Protein AF-A0A8T8SCS8-F1 (afdb_monomer_lite)

Organism: NCBI:txid43049

pLDDT: mean 81.61, std 14.27, range [36.47, 95.25]

Structure (mmCIF, N/CA/C/O backbone):
data_AF-A0A8T8SCS8-F1
#
_entry.id   AF-A0A8T8SCS8-F1
#
loop_
_atom_site.group_PDB
_atom_site.id
_atom_site.type_symbol
_atom_site.label_atom_id
_atom_site.label_alt_id
_atom_site.label_comp_id
_atom_site.label_asym_id
_atom_site.label_entity_id
_atom_site.label_seq_id
_atom_site.pdbx_PDB_ins_code
_atom_site.Cartn_x
_atom_site.Cartn_y
_atom_site.Cartn_z
_atom_site.occupancy
_atom_site.B_iso_or_equiv
_atom_site.auth_seq_id
_atom_site.auth_comp_id
_atom_site.auth_asym_id
_atom_site.auth_atom_id
_atom_site.pdbx_PDB_model_num
ATOM 1 N N . MET A 1 1 ? 18.790 -19.497 1.492 1.00 46.88 1 MET A N 1
ATOM 2 C CA . MET A 1 1 ? 18.678 -18.032 1.333 1.00 46.88 1 MET A CA 1
ATOM 3 C C . MET A 1 1 ? 17.196 -17.710 1.439 1.00 46.88 1 MET A C 1
ATOM 5 O O . MET A 1 1 ? 16.429 -18.376 0.761 1.00 46.88 1 MET A O 1
ATOM 9 N N . ILE A 1 2 ? 16.768 -16.846 2.364 1.00 44.06 2 ILE A N 1
ATOM 10 C CA . ILE A 1 2 ? 15.341 -16.505 2.505 1.00 44.06 2 ILE A CA 1
ATOM 11 C C . ILE A 1 2 ? 14.979 -15.612 1.317 1.00 44.06 2 ILE A C 1
ATOM 13 O O . ILE A 1 2 ? 15.566 -14.541 1.174 1.00 44.06 2 ILE A O 1
ATOM 17 N N . ASP A 1 3 ? 14.058 -16.065 0.468 1.00 55.50 3 ASP A N 1
ATOM 18 C CA . ASP A 1 3 ? 13.498 -15.276 -0.631 1.00 55.50 3 ASP A CA 1
ATOM 19 C C . ASP A 1 3 ? 12.641 -14.139 -0.045 1.00 55.50 3 ASP A C 1
ATOM 21 O O . ASP A 1 3 ? 11.457 -14.289 0.249 1.00 55.50 3 ASP A O 1
ATOM 25 N N . ALA A 1 4 ? 13.294 -13.019 0.267 1.00 60.28 4 ALA A N 1
ATOM 26 C CA . ALA A 1 4 ? 12.695 -11.906 1.001 1.00 60.28 4 ALA A CA 1
ATOM 27 C C . ALA A 1 4 ? 11.857 -10.969 0.109 1.00 60.28 4 ALA A C 1
ATOM 29 O O . ALA A 1 4 ? 11.084 -10.148 0.620 1.00 60.28 4 ALA A O 1
ATOM 30 N N . VAL A 1 5 ? 12.016 -11.069 -1.214 1.00 65.56 5 VAL A N 1
ATOM 31 C CA . VAL A 1 5 ? 11.342 -10.199 -2.185 1.00 65.56 5 VAL A CA 1
ATOM 32 C C . VAL A 1 5 ? 9.994 -10.805 -2.579 1.00 65.56 5 VAL A C 1
ATOM 34 O O . VAL A 1 5 ? 8.985 -10.093 -2.525 1.00 65.56 5 VAL A O 1
ATOM 37 N N . GLY A 1 6 ? 9.959 -12.120 -2.844 1.00 75.19 6 GLY A N 1
ATOM 38 C CA . GLY A 1 6 ? 8.807 -12.818 -3.419 1.00 75.19 6 GLY A CA 1
ATOM 39 C C . GLY A 1 6 ? 8.582 -12.446 -4.891 1.00 75.19 6 GLY A C 1
ATOM 40 O O . GLY A 1 6 ? 9.024 -11.392 -5.344 1.00 75.19 6 GLY A O 1
ATOM 41 N N . LYS A 1 7 ? 7.879 -13.296 -5.654 1.00 87.25 7 LYS A N 1
ATOM 42 C CA . LYS A 1 7 ? 7.610 -13.028 -7.079 1.00 87.25 7 LYS A CA 1
ATOM 43 C C . LYS A 1 7 ? 6.633 -11.860 -7.280 1.00 87.25 7 LYS A C 1
ATOM 45 O O . LYS A 1 7 ? 5.525 -11.870 -6.735 1.00 87.25 7 LYS A O 1
ATOM 50 N N . PHE A 1 8 ? 7.012 -10.885 -8.104 1.00 88.94 8 PHE A N 1
ATOM 51 C CA . PHE A 1 8 ? 6.170 -9.778 -8.549 1.00 88.94 8 PHE A CA 1
ATOM 52 C C . PHE A 1 8 ? 5.126 -10.256 -9.554 1.00 88.94 8 PHE A C 1
ATOM 54 O O . PHE A 1 8 ? 5.457 -10.795 -10.603 1.00 88.94 8 PHE A O 1
ATOM 61 N N . ARG A 1 9 ? 3.851 -10.023 -9.232 1.00 87.88 9 ARG A N 1
ATOM 62 C CA . ARG A 1 9 ? 2.687 -10.463 -10.021 1.00 87.88 9 ARG A CA 1
ATOM 63 C C . ARG A 1 9 ? 1.929 -9.292 -10.657 1.00 87.88 9 ARG A C 1
ATOM 65 O O . ARG A 1 9 ? 0.708 -9.335 -10.760 1.00 87.88 9 ARG A O 1
ATOM 72 N N . GLY A 1 10 ? 2.621 -8.188 -10.946 1.00 84.06 10 GLY A N 1
ATOM 73 C CA . GLY A 1 10 ? 1.990 -6.986 -11.506 1.00 84.06 10 GLY A CA 1
ATOM 74 C C . GLY A 1 10 ? 1.149 -6.182 -10.503 1.00 84.06 10 GLY A C 1
ATOM 75 O O . GLY A 1 10 ? 0.276 -5.421 -10.904 1.00 84.06 10 GLY A O 1
ATOM 76 N N . ARG A 1 11 ? 1.365 -6.350 -9.189 1.00 81.94 11 ARG A N 1
ATOM 77 C CA . ARG A 1 11 ? 0.691 -5.586 -8.118 1.00 81.94 11 ARG A CA 1
ATOM 78 C C . ARG A 1 11 ? 1.691 -5.145 -7.055 1.00 81.94 11 ARG A C 1
ATOM 80 O O . ARG A 1 11 ? 2.658 -5.858 -6.796 1.00 81.94 11 ARG A O 1
ATOM 87 N N . ASN A 1 12 ? 1.416 -4.021 -6.389 1.00 82.88 12 ASN A N 1
ATOM 88 C CA . ASN A 1 12 ? 2.284 -3.424 -5.361 1.00 82.88 12 ASN A CA 1
ATOM 89 C C . ASN A 1 12 ? 3.707 -3.123 -5.881 1.00 82.88 12 ASN A C 1
ATOM 91 O O . ASN A 1 12 ? 4.696 -3.451 -5.217 1.00 82.88 12 ASN A O 1
ATOM 95 N N . ALA A 1 13 ? 3.814 -2.513 -7.067 1.00 88.12 13 ALA A N 1
ATOM 96 C CA . ALA A 1 13 ? 5.079 -2.259 -7.761 1.00 88.12 13 ALA A CA 1
ATOM 97 C C . ALA A 1 13 ? 6.085 -1.480 -6.896 1.00 88.12 13 ALA A C 1
ATOM 99 O O . ALA A 1 13 ? 7.256 -1.851 -6.829 1.00 88.12 13 ALA A O 1
ATOM 100 N N . LYS A 1 14 ? 5.629 -0.477 -6.136 1.00 87.12 14 LYS A N 1
ATOM 101 C CA . LYS A 1 14 ? 6.459 0.267 -5.170 1.00 87.12 14 LYS A CA 1
ATOM 102 C C . LYS A 1 14 ? 7.105 -0.635 -4.125 1.00 87.12 14 LYS A C 1
ATOM 104 O O . LYS A 1 14 ? 8.290 -0.498 -3.823 1.00 87.12 14 LYS A O 1
ATOM 109 N N . ALA A 1 15 ? 6.328 -1.552 -3.548 1.00 86.25 15 ALA A N 1
ATOM 110 C CA . ALA A 1 15 ? 6.825 -2.458 -2.519 1.00 86.25 15 ALA A CA 1
ATOM 111 C C . ALA A 1 15 ? 7.816 -3.472 -3.102 1.00 86.25 15 ALA A C 1
ATOM 113 O O . ALA A 1 15 ? 8.815 -3.775 -2.448 1.00 86.25 15 ALA A O 1
ATOM 114 N N . PHE A 1 16 ? 7.552 -3.958 -4.316 1.00 92.00 16 PHE A N 1
ATOM 115 C CA . PHE A 1 16 ? 8.456 -4.831 -5.055 1.00 92.00 16 PHE A CA 1
ATOM 116 C C . PHE A 1 16 ? 9.796 -4.144 -5.342 1.00 92.00 16 PHE A C 1
ATOM 118 O O . PHE A 1 16 ? 10.817 -4.610 -4.842 1.00 92.00 16 PHE A O 1
ATOM 125 N N . ILE A 1 17 ? 9.787 -2.998 -6.038 1.00 93.12 17 ILE A N 1
ATOM 126 C CA . ILE A 1 17 ? 11.001 -2.245 -6.393 1.00 93.12 17 ILE A CA 1
ATOM 127 C C . ILE A 1 17 ? 11.835 -1.938 -5.149 1.00 93.12 17 ILE A C 1
ATOM 129 O O . ILE A 1 17 ? 13.028 -2.218 -5.129 1.00 93.12 17 ILE A O 1
ATOM 133 N N . ARG A 1 18 ? 11.207 -1.469 -4.061 1.00 91.19 18 ARG A N 1
ATOM 134 C CA . ARG A 1 18 ? 11.920 -1.176 -2.808 1.00 91.19 18 ARG A CA 1
ATOM 135 C C . ARG A 1 18 ? 12.644 -2.399 -2.239 1.00 91.19 18 ARG A C 1
ATOM 137 O O . ARG A 1 18 ? 13.769 -2.274 -1.767 1.00 91.19 18 ARG A O 1
ATOM 144 N N . LYS A 1 19 ? 11.993 -3.567 -2.224 1.00 91.12 19 LYS A N 1
ATOM 145 C CA . LYS A 1 19 ? 12.602 -4.807 -1.712 1.00 91.12 19 LYS A CA 1
ATOM 146 C C . LYS A 1 19 ? 13.703 -5.312 -2.642 1.00 91.12 19 LYS A C 1
ATOM 148 O O . LYS A 1 19 ? 14.737 -5.758 -2.155 1.00 91.12 19 LYS A O 1
ATOM 153 N N . TYR A 1 20 ? 13.473 -5.228 -3.948 1.00 93.69 20 TYR A N 1
ATOM 154 C CA . TYR A 1 20 ? 14.396 -5.689 -4.973 1.00 93.69 20 TYR A CA 1
ATOM 155 C C . TYR A 1 20 ? 15.683 -4.852 -5.003 1.00 93.69 20 TYR A C 1
ATOM 157 O O . TYR A 1 20 ? 16.774 -5.403 -4.877 1.00 93.69 20 TYR A O 1
ATOM 165 N N . GLU A 1 21 ? 15.568 -3.520 -5.013 1.00 92.88 21 GLU A N 1
ATOM 166 C CA . GLU A 1 21 ? 16.720 -2.609 -4.938 1.00 92.88 21 GLU A CA 1
ATOM 167 C C . GLU A 1 21 ? 17.478 -2.753 -3.611 1.00 92.88 21 GLU A C 1
ATOM 169 O O . GLU A 1 21 ? 18.706 -2.724 -3.598 1.00 92.88 21 GLU A O 1
ATOM 174 N N . ALA A 1 22 ? 16.778 -2.964 -2.489 1.00 92.25 22 ALA A N 1
ATOM 175 C CA . ALA A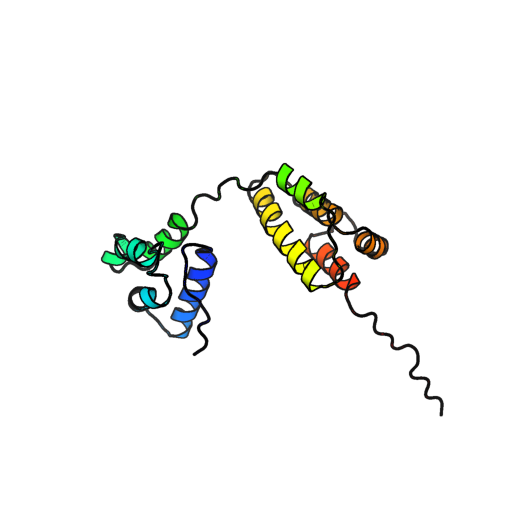 1 22 ? 17.425 -3.201 -1.198 1.00 92.25 22 ALA A CA 1
ATOM 176 C C . ALA A 1 22 ? 18.215 -4.521 -1.168 1.00 92.25 22 ALA A C 1
ATOM 178 O O . ALA A 1 22 ? 19.293 -4.583 -0.572 1.00 92.25 22 ALA A O 1
ATOM 179 N N . LEU A 1 23 ? 17.695 -5.573 -1.810 1.00 90.12 23 LEU A N 1
ATOM 180 C CA . LEU A 1 23 ? 18.411 -6.836 -1.966 1.00 90.12 23 LEU A CA 1
ATOM 181 C C . LEU A 1 23 ? 19.651 -6.650 -2.848 1.00 90.12 23 LEU A C 1
ATOM 183 O O . LEU A 1 23 ? 20.740 -7.048 -2.437 1.00 90.12 23 LEU A O 1
ATOM 187 N N . GLY A 1 24 ? 19.506 -5.989 -3.998 1.00 90.75 24 GLY A N 1
ATOM 188 C CA . GLY A 1 24 ? 20.626 -5.675 -4.883 1.00 90.75 24 GLY A CA 1
ATOM 189 C C . GLY A 1 24 ? 21.710 -4.858 -4.181 1.00 90.75 24 GLY A C 1
ATOM 190 O O . GLY A 1 24 ? 22.873 -5.251 -4.176 1.00 90.75 24 GLY A O 1
ATOM 191 N N . ALA A 1 25 ? 21.330 -3.790 -3.475 1.00 91.56 25 ALA A N 1
ATOM 192 C CA . ALA A 1 25 ? 22.257 -2.964 -2.703 1.00 91.56 25 ALA A CA 1
ATOM 193 C C . ALA A 1 25 ? 23.014 -3.774 -1.637 1.00 91.56 25 ALA A C 1
ATOM 195 O O . ALA A 1 25 ? 24.218 -3.596 -1.460 1.00 91.56 25 ALA A O 1
ATOM 196 N N . ARG A 1 26 ? 22.338 -4.708 -0.955 1.00 91.12 26 ARG A N 1
ATOM 197 C CA . ARG A 1 26 ? 22.972 -5.604 0.024 1.00 91.12 26 ARG A CA 1
ATOM 198 C C . ARG A 1 26 ? 23.989 -6.556 -0.617 1.00 91.12 26 ARG A C 1
ATOM 200 O O . ARG A 1 26 ? 24.942 -6.945 0.053 1.00 91.12 26 ARG A O 1
ATOM 207 N N . MET A 1 27 ? 23.779 -6.945 -1.871 1.00 89.31 27 MET A N 1
ATOM 208 C CA . MET A 1 27 ? 24.677 -7.829 -2.623 1.00 89.31 27 MET A CA 1
ATOM 209 C C . MET A 1 27 ? 25.747 -7.068 -3.419 1.00 89.31 27 MET A C 1
ATOM 211 O O . MET A 1 27 ? 26.603 -7.701 -4.027 1.00 89.31 27 MET A O 1
ATOM 215 N N . GLY A 1 28 ? 25.729 -5.730 -3.400 1.00 90.75 28 GLY A N 1
ATOM 216 C CA . GLY A 1 28 ? 26.620 -4.911 -4.224 1.00 90.75 28 GLY A CA 1
ATOM 217 C C . GLY A 1 28 ? 26.297 -4.978 -5.721 1.00 90.75 28 GLY A C 1
ATOM 218 O O . GLY A 1 28 ? 27.190 -4.775 -6.537 1.00 90.75 28 GLY A O 1
ATOM 219 N N . ALA A 1 29 ? 25.044 -5.281 -6.070 1.00 92.06 29 ALA A N 1
ATOM 220 C CA . ALA A 1 29 ? 24.582 -5.431 -7.443 1.00 92.06 29 ALA A CA 1
ATOM 221 C C . ALA A 1 29 ? 24.612 -4.097 -8.205 1.00 92.06 29 ALA A C 1
ATOM 223 O O . ALA A 1 29 ? 24.216 -3.046 -7.692 1.00 92.06 29 ALA A O 1
ATOM 224 N N . THR A 1 30 ? 25.052 -4.156 -9.456 1.00 93.38 30 THR A N 1
ATOM 225 C CA . THR A 1 30 ? 24.986 -3.057 -10.418 1.00 93.38 30 THR A CA 1
ATOM 226 C C . THR A 1 30 ? 23.614 -2.999 -11.093 1.00 93.38 30 THR A C 1
ATOM 228 O O . THR A 1 30 ? 22.804 -3.917 -10.992 1.00 93.38 30 THR A O 1
ATOM 231 N N . HIS A 1 31 ? 23.345 -1.932 -11.848 1.00 92.88 31 HIS A N 1
ATOM 232 C CA . HIS A 1 31 ? 22.135 -1.847 -12.674 1.00 92.88 31 HIS A CA 1
ATOM 233 C C . HIS A 1 31 ? 22.016 -2.985 -13.694 1.00 92.88 31 HIS A C 1
ATOM 235 O O . HIS A 1 31 ? 20.907 -3.396 -14.013 1.00 92.88 31 HIS A O 1
ATOM 241 N N . HIS A 1 32 ? 23.142 -3.488 -14.203 1.00 92.62 32 HIS A N 1
ATOM 242 C CA . HIS A 1 32 ? 23.135 -4.619 -15.123 1.00 92.62 32 HIS A CA 1
ATOM 243 C C . HIS A 1 32 ? 22.708 -5.908 -14.410 1.00 92.62 32 HIS A C 1
ATOM 245 O O . HIS A 1 32 ? 21.853 -6.632 -14.916 1.00 92.62 32 HIS A O 1
ATOM 251 N N . ASP A 1 33 ? 23.229 -6.139 -13.203 1.00 92.69 33 ASP A N 1
ATOM 252 C CA . ASP A 1 33 ? 22.863 -7.295 -12.377 1.00 92.69 33 ASP A CA 1
ATOM 253 C C . ASP A 1 33 ? 21.367 -7.255 -12.009 1.00 92.69 33 ASP A C 1
ATOM 255 O O . ASP A 1 33 ? 20.668 -8.255 -12.130 1.00 92.69 33 ASP A O 1
ATOM 259 N N . LEU A 1 34 ? 20.836 -6.068 -11.678 1.00 92.81 34 LEU A N 1
ATOM 260 C CA . LEU A 1 34 ? 19.401 -5.855 -11.423 1.00 92.81 34 LEU A CA 1
ATOM 261 C C . LEU A 1 34 ? 18.500 -6.126 -12.640 1.00 92.81 34 LEU A C 1
ATOM 263 O O . LEU A 1 34 ? 17.300 -6.328 -12.488 1.00 92.81 34 LEU A O 1
ATOM 267 N N . LEU A 1 35 ? 19.028 -6.076 -13.859 1.00 93.94 35 LEU A N 1
ATOM 268 C CA . LEU A 1 35 ? 18.250 -6.434 -15.043 1.00 93.94 35 LEU A CA 1
ATOM 269 C C . LEU A 1 35 ? 18.299 -7.939 -15.289 1.00 93.94 35 LEU A C 1
ATOM 271 O O . LEU A 1 35 ? 17.255 -8.541 -15.521 1.00 93.94 35 LEU A O 1
ATOM 275 N N . GLN A 1 36 ? 19.482 -8.552 -15.179 1.00 91.00 36 GLN A N 1
ATOM 276 C CA . GLN A 1 36 ? 19.642 -9.999 -15.350 1.00 91.00 36 GLN A CA 1
ATOM 277 C C . GLN A 1 36 ? 18.834 -10.792 -14.321 1.00 91.00 36 GLN A C 1
ATOM 279 O O . GLN A 1 36 ? 18.122 -11.740 -14.669 1.00 91.00 36 GLN A O 1
ATOM 284 N N . ASP A 1 37 ? 18.896 -10.369 -13.061 1.00 91.69 37 ASP A N 1
ATOM 285 C CA . ASP A 1 37 ? 18.248 -11.083 -11.970 1.00 91.69 37 ASP A CA 1
ATOM 286 C C . ASP A 1 37 ? 16.725 -10.900 -11.969 1.00 91.69 37 ASP A C 1
ATOM 288 O O . ASP A 1 37 ? 16.020 -11.624 -11.267 1.00 91.69 37 ASP A O 1
ATOM 292 N N . LEU A 1 38 ? 16.188 -9.954 -12.748 1.00 91.25 38 LEU A N 1
ATOM 293 C CA . LEU A 1 38 ? 14.771 -9.594 -12.725 1.00 91.25 38 LEU A CA 1
ATOM 294 C C . LEU A 1 38 ? 13.860 -10.790 -13.051 1.00 91.25 38 LEU A C 1
ATOM 296 O O . LEU A 1 38 ? 12.801 -10.937 -12.439 1.00 91.25 38 LEU A O 1
ATOM 300 N N . SER A 1 39 ? 14.314 -11.682 -13.936 1.00 89.81 39 SER A N 1
ATOM 301 C CA . SER A 1 39 ? 13.623 -12.924 -14.318 1.00 89.81 39 SER A CA 1
ATOM 302 C C . SER A 1 39 ? 13.333 -13.860 -13.135 1.00 89.81 39 SER A C 1
ATOM 304 O O . SER A 1 39 ? 12.318 -14.552 -13.119 1.00 89.81 39 SER A O 1
ATOM 306 N N . PHE A 1 40 ? 14.168 -13.850 -12.090 1.00 90.19 40 PHE A N 1
ATOM 307 C CA . PHE A 1 40 ? 13.949 -14.678 -10.900 1.00 90.19 40 PHE A CA 1
ATOM 308 C C . PHE A 1 40 ? 12.863 -14.118 -9.977 1.00 90.19 40 PHE A C 1
ATOM 310 O O . PHE A 1 40 ? 12.256 -14.862 -9.201 1.00 90.19 40 PHE A O 1
ATOM 317 N N . TYR A 1 41 ? 12.610 -12.811 -10.058 1.00 90.94 41 TYR A N 1
ATOM 318 C CA . TYR A 1 41 ? 11.754 -12.086 -9.123 1.00 90.94 41 TYR A CA 1
ATOM 319 C C . TYR A 1 41 ? 10.465 -11.562 -9.746 1.00 90.94 41 TYR A C 1
ATOM 321 O O . TYR A 1 41 ? 9.620 -11.037 -9.022 1.00 90.94 41 TYR A O 1
ATOM 329 N N . VAL A 1 42 ? 10.271 -11.725 -11.051 1.00 90.69 42 VAL A N 1
ATOM 330 C CA . VAL A 1 42 ? 9.031 -11.385 -11.751 1.00 90.69 42 VAL A CA 1
ATOM 331 C C . VAL A 1 42 ? 8.351 -12.662 -12.236 1.00 90.69 42 VAL A C 1
ATOM 333 O O . VAL A 1 42 ? 9.004 -13.647 -12.564 1.00 90.69 42 VAL A O 1
ATOM 336 N N . LEU A 1 43 ? 7.019 -12.681 -12.197 1.00 88.19 43 LEU A N 1
ATOM 337 C CA . LEU A 1 43 ? 6.234 -13.797 -12.707 1.00 88.19 43 LEU A CA 1
ATOM 338 C C . LEU A 1 43 ? 6.260 -13.809 -14.245 1.00 88.19 43 LEU A C 1
ATOM 340 O O . LEU A 1 43 ? 5.946 -12.807 -14.881 1.00 88.19 43 LEU A O 1
ATOM 344 N N . ASP A 1 44 ? 6.591 -14.961 -14.804 1.00 84.06 44 ASP A N 1
ATOM 345 C CA . ASP A 1 44 ? 6.605 -15.312 -16.227 1.00 84.06 44 ASP A CA 1
ATOM 346 C C . ASP A 1 44 ? 5.414 -16.220 -16.614 1.00 84.06 44 ASP A C 1
ATOM 348 O O . ASP A 1 44 ? 5.353 -16.793 -17.698 1.00 84.06 44 ASP A O 1
ATOM 352 N N . GLU A 1 45 ? 4.445 -16.360 -15.705 1.00 81.56 45 GLU A N 1
ATOM 353 C CA . GLU A 1 45 ? 3.204 -17.126 -15.872 1.00 81.56 45 GLU A CA 1
ATOM 354 C C . GLU A 1 45 ? 2.009 -16.176 -16.027 1.00 81.56 45 GLU A C 1
ATOM 356 O O . GLU A 1 45 ? 2.072 -15.049 -15.554 1.00 81.56 45 GLU A O 1
ATOM 361 N N . ASP A 1 46 ? 0.902 -16.626 -16.628 1.00 71.56 46 ASP A N 1
ATOM 362 C CA . ASP A 1 46 ? -0.257 -15.783 -16.976 1.00 71.56 46 ASP A CA 1
ATOM 363 C C . ASP A 1 46 ? -0.819 -14.952 -15.784 1.00 71.56 46 ASP A C 1
ATOM 365 O O . ASP A 1 46 ? -1.263 -15.533 -14.784 1.00 71.56 46 ASP A O 1
ATOM 369 N N . PRO A 1 47 ? -0.848 -13.600 -15.861 1.00 74.50 47 PRO A N 1
ATOM 370 C CA . PRO A 1 47 ? -0.337 -12.763 -16.952 1.00 74.50 47 PRO A CA 1
ATOM 371 C C . PRO A 1 47 ? 1.191 -12.679 -16.944 1.00 74.50 47 PRO A C 1
ATOM 373 O O . PRO A 1 47 ? 1.764 -12.334 -15.913 1.00 74.50 47 PRO A O 1
ATOM 376 N N . ASP A 1 48 ? 1.829 -12.916 -18.097 1.00 85.62 48 ASP A N 1
ATOM 377 C CA . ASP A 1 48 ? 3.291 -12.884 -18.261 1.00 85.62 48 ASP A CA 1
ATOM 378 C C . ASP A 1 48 ? 3.853 -11.465 -18.043 1.00 85.62 48 ASP A C 1
ATOM 380 O O . ASP A 1 48 ? 4.017 -10.658 -18.962 1.00 85.62 48 ASP A O 1
ATOM 384 N N . VAL A 1 49 ? 4.092 -11.133 -16.773 1.00 88.88 49 VAL A N 1
ATOM 385 C CA . VAL A 1 49 ? 4.587 -9.827 -16.330 1.00 88.88 49 VAL A CA 1
ATOM 386 C C . VAL A 1 49 ? 6.021 -9.626 -16.797 1.00 88.88 49 VAL A C 1
ATOM 388 O O . VAL A 1 49 ? 6.391 -8.513 -17.173 1.00 88.88 49 VAL A O 1
ATOM 391 N N . PHE A 1 50 ? 6.830 -10.686 -16.767 1.00 91.75 50 PHE A N 1
ATOM 392 C CA . PHE A 1 50 ? 8.220 -10.607 -17.180 1.00 91.75 50 PHE A CA 1
ATOM 393 C C . PHE A 1 50 ? 8.339 -10.354 -18.683 1.00 91.75 50 PHE A C 1
ATOM 395 O O . PHE A 1 5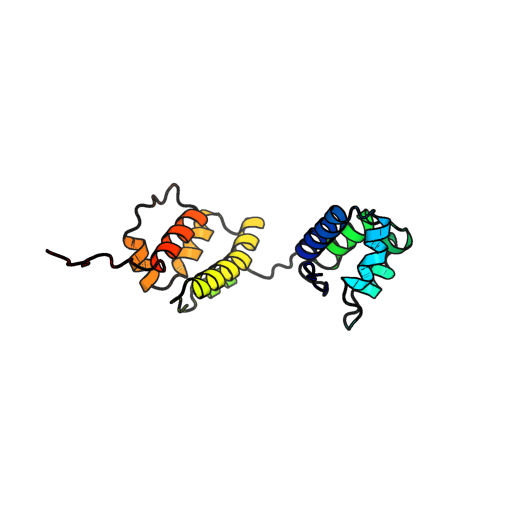0 ? 9.045 -9.424 -19.063 1.00 91.75 50 PHE A O 1
ATOM 402 N N . GLY A 1 51 ? 7.578 -11.060 -19.523 1.00 90.31 51 GLY A N 1
ATOM 403 C CA . GLY A 1 51 ? 7.550 -10.831 -20.969 1.00 90.31 51 GLY A CA 1
ATOM 404 C C . GLY A 1 51 ? 7.130 -9.404 -21.346 1.00 90.31 51 GLY A C 1
ATOM 405 O O . GLY A 1 51 ? 7.687 -8.802 -22.269 1.00 90.31 51 GLY A O 1
ATOM 406 N N . LEU A 1 52 ? 6.214 -8.791 -20.587 1.00 89.75 52 LEU A N 1
ATOM 407 C CA . LEU A 1 52 ? 5.863 -7.374 -20.767 1.00 89.75 52 LEU A CA 1
ATOM 408 C C . LEU A 1 52 ? 7.031 -6.426 -20.455 1.00 89.75 52 LEU A C 1
ATOM 410 O O . LEU A 1 52 ? 7.198 -5.409 -21.126 1.00 89.75 52 LEU A O 1
ATOM 414 N N . ILE A 1 53 ? 7.843 -6.741 -19.445 1.00 91.75 53 ILE A N 1
ATOM 415 C CA . ILE A 1 53 ? 9.012 -5.931 -19.082 1.00 91.75 53 ILE A CA 1
ATOM 416 C C . ILE A 1 53 ? 10.157 -6.154 -20.072 1.00 91.75 53 ILE A C 1
ATOM 418 O O . ILE A 1 53 ? 10.779 -5.185 -20.505 1.00 91.75 53 ILE A O 1
ATOM 422 N N . GLU A 1 54 ? 10.417 -7.402 -20.456 1.00 92.81 54 GLU A N 1
ATOM 423 C CA . GLU A 1 54 ? 11.505 -7.785 -21.360 1.00 92.81 54 GLU A CA 1
ATOM 424 C C . GLU A 1 54 ? 11.355 -7.141 -22.746 1.00 92.81 54 GLU A C 1
ATOM 426 O O . GLU A 1 54 ? 12.336 -6.725 -23.365 1.00 92.81 54 GLU A O 1
ATOM 431 N N . THR A 1 55 ? 10.115 -6.983 -23.210 1.00 91.62 55 THR A N 1
ATOM 432 C CA . THR A 1 55 ? 9.805 -6.336 -24.493 1.00 91.62 55 THR A CA 1
ATOM 433 C C . THR A 1 55 ? 9.850 -4.805 -24.444 1.00 91.62 55 THR A C 1
ATOM 435 O O . THR A 1 55 ? 9.778 -4.151 -25.488 1.00 91.62 55 THR A O 1
ATOM 438 N N . HIS A 1 56 ? 10.005 -4.200 -23.261 1.00 93.75 56 HIS A N 1
ATOM 439 C CA . HIS A 1 56 ? 10.080 -2.751 -23.111 1.00 93.75 56 HIS A CA 1
ATOM 440 C C . HIS A 1 56 ? 11.449 -2.205 -23.557 1.00 93.75 56 HIS A C 1
ATOM 442 O O . HIS A 1 56 ? 12.504 -2.755 -23.240 1.00 93.75 56 HIS A O 1
ATOM 448 N N . SER A 1 57 ? 11.457 -1.054 -24.239 1.00 94.06 57 SER A N 1
ATOM 449 C CA . SER A 1 57 ? 12.673 -0.452 -24.815 1.00 94.06 57 SER A CA 1
ATOM 450 C C . SER A 1 57 ? 13.781 -0.194 -23.790 1.00 94.06 57 SER A C 1
ATOM 452 O O . SER A 1 57 ? 14.955 -0.376 -24.100 1.00 94.06 57 SER A O 1
ATOM 454 N N . ALA A 1 58 ? 13.418 0.182 -22.561 1.00 93.69 58 ALA A N 1
ATOM 455 C CA . ALA A 1 58 ? 14.376 0.377 -21.471 1.00 93.69 58 ALA A CA 1
ATOM 456 C C . ALA A 1 58 ? 15.101 -0.920 -21.073 1.00 93.69 58 ALA A C 1
ATOM 458 O O . ALA A 1 58 ? 16.297 -0.887 -20.796 1.00 93.69 58 ALA A O 1
ATOM 459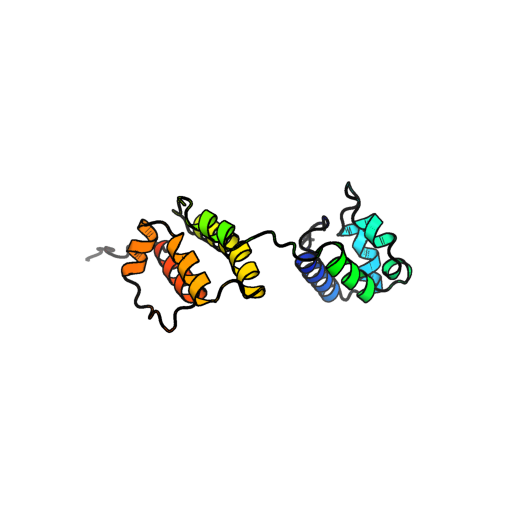 N N . TYR A 1 59 ? 14.411 -2.066 -21.088 1.00 93.19 59 TYR A N 1
ATOM 460 C CA . TYR A 1 59 ? 15.034 -3.353 -20.778 1.00 93.19 59 TYR A CA 1
ATOM 461 C C . TYR A 1 59 ? 16.027 -3.740 -21.879 1.00 93.19 59 TYR A C 1
ATOM 463 O O . TYR A 1 59 ? 17.190 -4.027 -21.600 1.00 93.19 59 TYR A O 1
ATOM 471 N N . ILE A 1 60 ? 15.609 -3.607 -23.142 1.00 93.19 60 ILE A N 1
ATOM 472 C CA . ILE A 1 60 ? 16.458 -3.833 -24.324 1.00 93.19 60 ILE A CA 1
ATOM 473 C C . ILE A 1 60 ? 17.707 -2.929 -24.296 1.00 93.19 60 ILE A C 1
ATOM 475 O O . ILE A 1 60 ? 18.804 -3.358 -24.658 1.00 93.19 60 ILE A O 1
ATOM 479 N N . ALA A 1 61 ? 17.565 -1.685 -23.831 1.00 94.06 61 ALA A N 1
ATOM 480 C CA . ALA A 1 61 ? 18.651 -0.712 -23.723 1.00 94.06 61 ALA A CA 1
ATOM 481 C C . ALA A 1 61 ? 19.572 -0.907 -22.500 1.00 94.06 61 ALA A C 1
ATOM 483 O O . ALA A 1 61 ? 20.503 -0.124 -22.325 1.00 94.06 61 ALA A O 1
ATOM 484 N N . ASN A 1 62 ? 19.347 -1.931 -21.668 1.00 92.62 62 ASN A N 1
ATOM 485 C CA . ASN A 1 62 ? 20.030 -2.122 -20.383 1.00 92.62 62 ASN A CA 1
ATOM 486 C C . ASN A 1 62 ? 19.887 -0.924 -19.413 1.00 92.62 62 ASN A C 1
ATOM 488 O O . ASN A 1 62 ? 20.800 -0.601 -18.651 1.00 92.62 62 ASN A O 1
ATOM 492 N N . ASP A 1 63 ? 18.729 -0.263 -19.427 1.00 95.25 63 ASP A N 1
ATOM 493 C CA . ASP A 1 63 ? 18.426 0.919 -18.619 1.00 95.25 63 ASP A CA 1
ATOM 494 C C . ASP A 1 63 ? 17.550 0.561 -17.405 1.00 95.25 63 ASP A C 1
ATOM 496 O O . ASP A 1 63 ? 16.317 0.599 -17.462 1.00 95.25 63 ASP A O 1
ATOM 500 N N . TRP A 1 64 ? 18.193 0.225 -16.278 1.00 95.00 64 TRP A N 1
ATOM 501 C CA . TRP A 1 64 ? 17.491 -0.041 -15.014 1.00 95.00 64 TRP A CA 1
ATOM 502 C C . TRP A 1 64 ? 16.593 1.128 -14.566 1.00 95.00 64 TRP A C 1
ATOM 504 O O . TRP A 1 64 ? 15.424 0.874 -14.271 1.00 95.00 64 TRP A O 1
ATOM 514 N N . PRO A 1 65 ? 17.050 2.399 -14.530 1.00 95.00 65 PRO A N 1
ATOM 515 C CA . PRO A 1 65 ? 16.176 3.537 -14.237 1.00 95.00 65 PRO A CA 1
ATOM 516 C C . PRO A 1 65 ? 14.900 3.590 -15.090 1.00 95.00 65 PRO A C 1
ATOM 518 O O . PRO A 1 65 ? 13.817 3.838 -14.548 1.00 95.00 65 PRO A O 1
ATOM 521 N N . GLY A 1 66 ? 15.007 3.323 -16.393 1.00 94.12 66 GLY A N 1
ATOM 522 C CA . GLY A 1 66 ? 13.864 3.258 -17.302 1.00 94.12 66 GLY A CA 1
ATOM 523 C C . GLY A 1 66 ? 12.927 2.083 -17.009 1.00 94.12 66 GLY A C 1
ATOM 524 O O . GLY A 1 66 ? 11.710 2.270 -16.955 1.00 94.12 66 GLY A O 1
ATOM 525 N N . VAL A 1 67 ? 13.467 0.890 -16.738 1.00 94.12 67 VAL A N 1
ATOM 526 C CA . VAL A 1 67 ? 12.678 -0.293 -16.339 1.00 94.12 67 VAL A CA 1
ATOM 527 C C . VAL A 1 67 ? 11.970 -0.065 -15.004 1.00 94.12 67 VAL A C 1
ATOM 529 O O . VAL A 1 67 ? 10.775 -0.325 -14.883 1.00 94.12 67 VAL A O 1
ATOM 532 N N . ARG A 1 68 ? 12.664 0.498 -14.013 1.00 93.81 68 ARG A N 1
ATOM 533 C CA . ARG A 1 68 ? 12.094 0.903 -12.724 1.00 93.81 68 ARG A CA 1
ATOM 534 C C . ARG A 1 68 ? 10.930 1.867 -12.914 1.00 93.81 68 ARG A C 1
ATOM 536 O O . ARG A 1 68 ? 9.883 1.690 -12.295 1.00 93.81 68 ARG A O 1
ATOM 543 N N . HIS A 1 69 ? 11.104 2.884 -13.756 1.00 91.25 69 HIS A N 1
ATOM 544 C CA . HIS A 1 69 ? 10.039 3.835 -14.055 1.00 91.25 69 HIS A CA 1
ATOM 545 C C . HIS A 1 69 ? 8.834 3.141 -14.698 1.00 91.25 69 HIS A C 1
ATOM 547 O O . HIS A 1 69 ? 7.713 3.344 -14.238 1.00 91.25 69 HIS A O 1
ATOM 553 N N . TYR A 1 70 ? 9.066 2.287 -15.697 1.00 91.25 70 TYR A N 1
ATOM 554 C CA . TYR A 1 70 ? 8.019 1.507 -16.352 1.00 91.25 70 TYR A CA 1
ATOM 555 C C . TYR A 1 70 ? 7.270 0.598 -15.371 1.00 91.25 70 TYR A C 1
ATOM 557 O O . TYR A 1 70 ? 6.044 0.575 -15.373 1.00 91.25 70 TYR A O 1
ATOM 565 N N . ILE A 1 71 ? 7.971 -0.095 -14.469 1.00 90.62 71 ILE A N 1
ATOM 566 C CA . ILE A 1 71 ? 7.331 -0.959 -13.470 1.00 90.62 71 ILE A CA 1
ATOM 567 C C . ILE A 1 71 ? 6.435 -0.141 -12.525 1.00 90.62 71 ILE A C 1
ATOM 569 O O . ILE A 1 71 ? 5.316 -0.549 -12.207 1.00 90.62 71 ILE A O 1
ATOM 573 N N . LEU A 1 72 ? 6.913 1.031 -12.096 1.00 88.06 72 LEU A N 1
ATOM 574 C CA . LEU A 1 72 ? 6.197 1.914 -11.175 1.00 88.06 72 LEU A CA 1
ATOM 575 C C . LEU A 1 72 ? 4.986 2.617 -11.799 1.00 88.06 72 LEU A C 1
ATOM 577 O O . LEU A 1 72 ? 4.091 2.992 -11.052 1.00 88.06 72 LEU A O 1
ATOM 581 N N . THR A 1 73 ? 4.953 2.826 -13.117 1.00 82.38 73 THR A N 1
ATOM 582 C CA . THR A 1 73 ? 3.862 3.555 -13.796 1.00 82.38 73 THR A CA 1
ATOM 583 C C . THR A 1 73 ? 2.956 2.659 -14.638 1.00 82.38 73 THR A C 1
ATOM 585 O O . THR A 1 73 ? 1.783 2.971 -14.818 1.00 82.38 73 THR A O 1
ATOM 588 N N . GLY A 1 74 ? 3.478 1.545 -15.150 1.00 78.81 74 GLY A N 1
ATOM 589 C CA . GLY A 1 74 ? 2.766 0.614 -16.025 1.00 78.81 74 GLY A CA 1
ATOM 590 C C . GLY A 1 74 ? 1.917 -0.416 -15.279 1.00 78.81 74 GLY A C 1
ATOM 591 O O . GLY A 1 74 ? 0.871 -0.813 -15.784 1.00 78.81 74 GLY A O 1
ATOM 592 N N . PHE A 1 75 ? 2.326 -0.828 -14.071 1.00 80.50 75 PHE A N 1
ATOM 593 C CA . PHE A 1 75 ? 1.591 -1.821 -13.263 1.00 80.50 75 PHE A CA 1
ATOM 594 C C . PHE A 1 75 ? 0.816 -1.209 -12.094 1.00 80.50 75 PHE A C 1
ATOM 596 O O . PHE A 1 75 ? -0.177 -1.772 -11.635 1.00 80.50 75 PHE A O 1
ATOM 603 N N . GLU A 1 76 ? 1.238 -0.042 -11.617 1.00 67.06 76 GLU A N 1
ATOM 604 C CA . GLU A 1 76 ? 0.381 0.841 -10.834 1.00 67.06 76 GLU A CA 1
ATOM 605 C C . GLU A 1 76 ? -0.242 1.821 -11.823 1.00 67.06 76 GLU A C 1
ATOM 607 O O . GLU A 1 76 ? 0.273 2.919 -12.020 1.00 67.06 76 GLU A O 1
ATOM 612 N N . GLY A 1 77 ? -1.326 1.408 -12.492 1.00 58.97 77 GLY A N 1
ATOM 613 C CA . GLY A 1 77 ? -2.140 2.343 -13.273 1.00 58.97 77 GLY A CA 1
ATOM 614 C C . GLY A 1 77 ? -2.512 3.579 -12.435 1.00 58.97 77 GLY A C 1
ATOM 615 O O . GLY A 1 77 ? -2.345 3.554 -11.208 1.00 58.97 77 GLY A O 1
ATOM 616 N N . PRO A 1 78 ? -3.036 4.662 -13.052 1.00 55.59 78 PRO A N 1
ATOM 617 C CA . PRO A 1 78 ? -3.543 5.794 -12.280 1.00 55.59 78 PRO A CA 1
ATOM 618 C C . PRO A 1 78 ? -4.439 5.230 -11.189 1.00 55.59 78 PRO A C 1
ATOM 620 O O . PRO A 1 78 ? -5.189 4.294 -11.463 1.00 55.59 78 PRO A O 1
ATOM 623 N N . GLU A 1 79 ? -4.276 5.709 -9.958 1.00 55.78 79 GLU A N 1
ATOM 624 C CA . GLU A 1 79 ? -4.990 5.197 -8.798 1.00 55.78 79 GLU A CA 1
ATOM 625 C C . GLU A 1 79 ? -6.485 5.449 -9.037 1.00 55.78 79 GLU A C 1
ATOM 627 O O . GLU A 1 79 ? -7.009 6.488 -8.647 1.00 55.78 79 GLU A O 1
ATOM 632 N N . ILE A 1 80 ? -7.142 4.547 -9.781 1.00 54.47 80 ILE A N 1
ATOM 633 C CA . ILE A 1 80 ? -8.523 4.700 -10.236 1.00 54.47 80 ILE A CA 1
ATOM 634 C C . ILE A 1 80 ? -9.315 5.001 -8.980 1.00 54.47 80 ILE A C 1
ATOM 636 O O . ILE A 1 80 ? -8.999 4.435 -7.926 1.00 54.47 80 ILE A O 1
ATOM 640 N N . ASP A 1 81 ? -10.272 5.923 -9.073 1.00 60.66 81 ASP A N 1
ATOM 641 C CA . ASP A 1 81 ? -11.152 6.319 -7.981 1.00 60.66 81 ASP A CA 1
ATOM 642 C C . ASP A 1 81 ? -11.960 5.123 -7.458 1.00 60.66 81 ASP A C 1
ATOM 644 O O . ASP A 1 81 ? -13.146 4.970 -7.716 1.00 60.66 81 ASP A O 1
ATOM 648 N N . LYS A 1 82 ? -11.276 4.214 -6.762 1.00 67.25 82 LYS A N 1
ATOM 649 C CA . LYS A 1 82 ? -11.793 2.928 -6.315 1.00 67.25 82 LYS A CA 1
ATOM 650 C C . LYS A 1 82 ? -12.652 3.119 -5.080 1.00 67.25 82 LYS A C 1
ATOM 652 O O . LYS A 1 82 ? -13.544 2.318 -4.842 1.00 67.25 82 LYS A O 1
ATOM 657 N N . TYR A 1 83 ? -12.343 4.151 -4.303 1.00 78.94 83 TYR A N 1
ATOM 658 C CA . TYR A 1 83 ? -13.049 4.470 -3.085 1.00 78.94 83 TYR A CA 1
ATOM 659 C C . TYR A 1 83 ? -13.540 5.905 -3.120 1.00 78.94 83 TYR A C 1
ATOM 661 O O . TYR A 1 83 ? -12.827 6.821 -3.529 1.00 78.94 83 TYR A O 1
ATOM 669 N N . THR A 1 84 ? -14.764 6.057 -2.653 1.00 87.19 84 THR A N 1
ATOM 670 C CA . THR A 1 84 ? -15.478 7.301 -2.418 1.00 87.19 84 THR A CA 1
ATOM 671 C C . THR A 1 84 ? -15.702 7.471 -0.916 1.00 87.19 84 THR A C 1
ATOM 673 O O . THR A 1 84 ? -15.565 6.524 -0.137 1.00 87.19 84 THR A O 1
ATOM 676 N N . GLU A 1 85 ? -16.108 8.666 -0.483 1.00 88.81 85 GLU A N 1
ATOM 677 C CA . GLU A 1 85 ? -16.538 8.867 0.907 1.00 88.81 85 GLU A CA 1
ATOM 678 C C . GLU A 1 85 ? -17.719 7.947 1.277 1.00 88.81 85 GLU A C 1
ATOM 680 O O . GLU A 1 85 ? -17.817 7.492 2.416 1.00 88.81 85 GLU A O 1
ATOM 685 N N . HIS A 1 86 ? -18.575 7.595 0.309 1.00 89.19 86 HIS A N 1
ATOM 686 C CA . HIS A 1 86 ? -19.652 6.631 0.523 1.00 89.19 86 HIS A CA 1
ATOM 687 C C . HIS A 1 86 ? -19.117 5.241 0.888 1.00 89.19 86 HIS A C 1
ATOM 689 O O . HIS A 1 86 ? -19.625 4.630 1.825 1.00 89.19 86 HIS A O 1
ATOM 695 N N . ASP A 1 87 ? -18.065 4.765 0.218 1.00 88.50 87 ASP A N 1
ATOM 696 C CA . ASP A 1 87 ? -17.445 3.473 0.536 1.00 88.50 87 ASP A CA 1
ATOM 697 C C . ASP A 1 87 ? -16.871 3.463 1.956 1.00 88.50 87 ASP A C 1
ATOM 699 O O . ASP A 1 87 ? -17.047 2.489 2.690 1.00 88.50 87 ASP A O 1
ATOM 703 N N . LEU A 1 88 ? -16.254 4.574 2.380 1.00 91.19 88 LEU A N 1
ATOM 704 C CA . LEU A 1 88 ? -15.785 4.742 3.756 1.00 91.19 88 LEU A CA 1
ATOM 705 C C . LEU A 1 88 ? -16.954 4.736 4.751 1.00 91.19 88 LEU A C 1
ATOM 707 O O . LEU A 1 88 ? -16.895 4.042 5.764 1.00 91.19 88 LEU A O 1
ATOM 711 N N . ALA A 1 89 ? -18.033 5.464 4.456 1.00 90.69 89 ALA A N 1
ATOM 712 C CA . ALA A 1 89 ? -19.223 5.520 5.301 1.00 90.69 89 ALA A CA 1
ATOM 713 C C . ALA A 1 89 ? -19.898 4.146 5.447 1.00 90.69 89 ALA A C 1
ATOM 715 O O . ALA A 1 89 ? -20.321 3.779 6.546 1.00 90.69 89 ALA A O 1
ATOM 716 N N . VAL A 1 90 ? -19.974 3.372 4.361 1.00 91.50 90 VAL A N 1
ATOM 717 C CA . VAL A 1 90 ? -20.479 1.994 4.371 1.00 91.50 90 VAL A CA 1
ATOM 718 C C . VAL A 1 90 ? -19.561 1.102 5.200 1.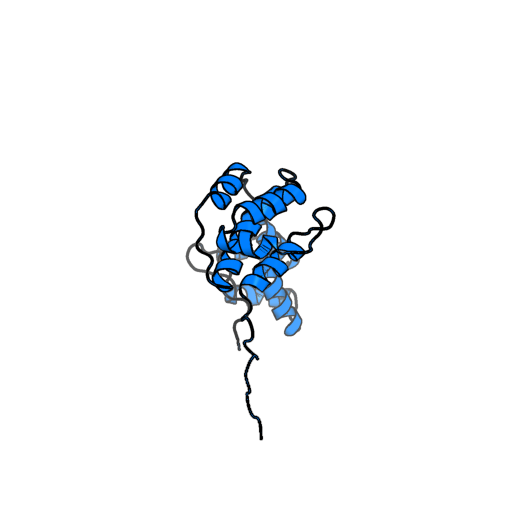00 91.50 90 VAL A C 1
ATOM 720 O O . VAL A 1 90 ? -20.054 0.393 6.073 1.00 91.50 90 VAL A O 1
ATOM 723 N N . PHE A 1 91 ? -18.243 1.174 4.988 1.00 92.06 91 PHE A N 1
ATOM 724 C CA . PHE A 1 91 ? -17.254 0.386 5.727 1.00 92.06 91 PHE A CA 1
ATOM 725 C C . PHE A 1 91 ? -17.371 0.584 7.246 1.00 92.06 91 PHE A C 1
ATOM 727 O O . PHE A 1 91 ? -17.426 -0.394 7.990 1.00 92.06 91 PHE A O 1
ATOM 734 N N . VAL A 1 92 ? -17.473 1.834 7.713 1.00 92.00 92 VAL A N 1
ATOM 735 C CA . VAL A 1 92 ? -17.585 2.129 9.155 1.00 92.00 92 VAL A CA 1
ATOM 736 C C . VAL A 1 92 ? -18.973 1.840 9.728 1.00 92.00 92 VAL A C 1
ATOM 738 O O . VAL A 1 92 ? -19.132 1.778 10.939 1.00 92.00 92 VAL A O 1
ATOM 741 N N . SER A 1 93 ? -19.996 1.698 8.882 1.00 89.25 93 SER A N 1
ATOM 742 C CA . SER A 1 93 ? -21.360 1.378 9.329 1.00 89.25 93 SER A CA 1
ATOM 743 C C . SER A 1 93 ? -21.605 -0.129 9.436 1.00 89.25 93 SER A C 1
ATOM 745 O O . SER A 1 93 ? -22.646 -0.545 9.944 1.00 89.25 93 SER A O 1
ATOM 747 N N . GLN A 1 94 ? -20.677 -0.956 8.948 1.00 88.12 94 GLN A N 1
ATOM 748 C CA . GLN A 1 94 ? -20.732 -2.402 9.138 1.00 88.12 94 GLN A CA 1
ATOM 749 C C . GLN A 1 94 ? -20.472 -2.754 10.604 1.00 88.12 94 GLN A C 1
ATOM 751 O O . GLN A 1 94 ? -19.637 -2.147 11.270 1.00 88.12 94 GLN A O 1
ATOM 756 N N . ALA A 1 95 ? -21.186 -3.758 11.110 1.00 83.31 95 ALA A N 1
ATOM 757 C CA . ALA A 1 95 ? -20.951 -4.273 12.449 1.00 83.31 95 ALA A CA 1
ATOM 758 C C . ALA A 1 95 ? -19.655 -5.097 12.460 1.00 83.31 95 ALA A C 1
ATOM 760 O O . ALA A 1 95 ? -19.630 -6.236 11.993 1.00 83.31 95 ALA A O 1
ATOM 761 N N . TRP A 1 96 ? -18.582 -4.514 12.989 1.00 82.50 96 TRP A N 1
ATOM 762 C CA . TRP A 1 96 ? -17.315 -5.205 13.200 1.00 82.50 96 TRP A CA 1
ATOM 763 C C . TRP A 1 96 ? -17.325 -5.928 14.546 1.00 82.50 96 TRP A C 1
ATOM 765 O O . TRP A 1 96 ? -17.771 -5.389 15.555 1.00 82.50 96 TRP A O 1
ATOM 775 N N . THR A 1 97 ? -16.801 -7.150 14.581 1.00 84.75 97 THR A N 1
ATOM 776 C CA . THR A 1 97 ? -16.468 -7.838 15.833 1.00 84.75 97 THR A CA 1
ATOM 777 C C . THR A 1 97 ? -14.956 -7.778 15.993 1.00 84.75 97 THR A C 1
ATOM 779 O O . THR A 1 97 ? -14.233 -8.466 15.279 1.00 84.75 97 THR A O 1
ATOM 782 N N . ILE A 1 98 ? -14.475 -6.908 16.883 1.00 84.88 98 ILE A N 1
ATOM 783 C CA . ILE A 1 98 ? -13.044 -6.739 17.163 1.00 84.88 98 ILE A CA 1
ATOM 784 C C . ILE A 1 98 ? -12.794 -7.213 18.592 1.00 84.88 98 ILE A C 1
ATOM 786 O O . ILE A 1 98 ? -12.957 -6.452 19.541 1.00 84.88 98 ILE A O 1
ATOM 790 N N . GLY A 1 99 ? -12.448 -8.490 18.744 1.00 81.19 99 GLY A N 1
ATOM 791 C CA . GLY A 1 99 ? -12.147 -9.114 20.035 1.00 81.19 99 GLY A CA 1
ATOM 792 C C . GLY A 1 99 ? -10.649 -9.249 20.311 1.00 81.19 99 GLY A C 1
ATOM 793 O O . GLY A 1 99 ? -10.246 -9.490 21.448 1.00 81.19 99 GLY A O 1
ATOM 794 N N . THR A 1 100 ? -9.810 -9.093 19.288 1.00 84.88 100 THR A N 1
ATOM 795 C CA . THR A 1 100 ? -8.361 -9.293 19.373 1.00 84.88 100 THR A CA 1
ATOM 796 C C . THR A 1 100 ? -7.570 -8.157 18.728 1.00 84.88 100 THR A C 1
ATOM 798 O O . THR A 1 100 ? -8.036 -7.472 17.816 1.00 84.88 100 THR A O 1
ATOM 801 N N . LEU A 1 101 ? -6.305 -8.013 19.139 1.00 84.69 101 LEU A N 1
ATOM 802 C CA . LEU A 1 101 ? -5.369 -7.067 18.523 1.00 84.69 101 LEU A CA 1
ATOM 803 C C . LEU A 1 101 ? -5.161 -7.344 17.021 1.00 84.69 101 LEU A C 1
ATOM 805 O O . LEU A 1 101 ? -4.988 -6.419 16.231 1.00 84.69 101 LEU A O 1
ATOM 809 N N . THR A 1 102 ? -5.200 -8.613 16.609 1.00 84.69 102 THR A N 1
ATOM 810 C CA . THR A 1 102 ? -5.086 -9.006 15.197 1.00 84.69 102 THR A CA 1
ATOM 811 C C . THR A 1 102 ? -6.268 -8.494 14.378 1.00 84.69 102 THR A C 1
ATOM 813 O O . THR A 1 102 ? -6.064 -7.901 13.320 1.00 84.69 102 THR A O 1
ATOM 816 N N . GLU A 1 103 ? -7.494 -8.660 14.875 1.00 85.88 103 GLU A N 1
ATOM 817 C CA . GLU A 1 103 ? -8.702 -8.138 14.225 1.00 85.88 103 GLU A CA 1
ATOM 818 C C . GLU A 1 103 ? -8.685 -6.609 14.160 1.00 85.88 103 GLU A C 1
ATOM 820 O O . GLU A 1 103 ? -9.002 -6.040 13.115 1.00 85.88 103 GLU A O 1
ATOM 825 N N . LEU A 1 104 ? -8.216 -5.939 15.221 1.00 88.06 104 LEU A N 1
ATOM 826 C CA . LEU A 1 104 ? -8.045 -4.486 15.227 1.00 88.06 104 LEU A CA 1
ATOM 827 C C . LEU A 1 104 ? -7.054 -4.033 14.149 1.00 88.06 104 LEU A C 1
ATOM 829 O O . LEU A 1 104 ? -7.298 -3.045 13.455 1.00 88.06 104 LEU A O 1
ATOM 833 N N . ASN A 1 105 ? -5.941 -4.750 13.989 1.00 86.56 105 ASN A N 1
ATOM 834 C CA . ASN A 1 105 ? -4.948 -4.443 12.964 1.00 86.56 105 ASN A CA 1
ATOM 835 C C . ASN A 1 105 ? -5.522 -4.637 11.555 1.00 86.56 105 ASN A C 1
ATOM 837 O O . ASN A 1 105 ? -5.306 -3.788 10.692 1.00 86.56 105 ASN A O 1
ATOM 841 N N . HIS A 1 106 ? -6.286 -5.707 11.317 1.00 87.00 106 HIS A N 1
ATOM 842 C CA . HIS A 1 106 ? -6.958 -5.923 10.033 1.00 87.00 106 HIS A CA 1
ATOM 843 C C . HIS A 1 106 ? -7.983 -4.830 9.720 1.00 87.00 106 HIS A C 1
ATOM 845 O O . HIS A 1 106 ? -7.989 -4.309 8.600 1.00 87.00 106 HIS A O 1
ATOM 851 N N . TYR A 1 107 ? -8.798 -4.446 10.706 1.00 90.50 107 TYR A N 1
ATOM 852 C CA . TYR A 1 107 ? -9.723 -3.321 10.589 1.00 90.50 107 TYR A CA 1
ATOM 853 C C . TYR A 1 107 ? -8.970 -2.027 10.258 1.00 90.50 107 TYR A C 1
ATOM 855 O O . TYR A 1 107 ? -9.271 -1.379 9.261 1.00 90.50 107 TYR A O 1
ATOM 863 N N . SER A 1 108 ? -7.928 -1.700 11.026 1.00 88.88 108 SER A N 1
ATOM 864 C CA . SER A 1 108 ? -7.151 -0.464 10.870 1.00 88.88 108 SER A CA 1
ATOM 865 C C . SER A 1 108 ? -6.441 -0.378 9.518 1.00 88.88 108 SER A C 1
ATOM 867 O O . SER A 1 108 ? -6.408 0.689 8.910 1.00 88.88 108 SER A O 1
ATOM 869 N N . LEU A 1 109 ? -5.894 -1.492 9.021 1.00 89.12 109 LEU A N 1
ATOM 870 C CA . LEU A 1 109 ? -5.273 -1.558 7.695 1.00 89.12 109 LEU A CA 1
ATOM 871 C C . LEU A 1 109 ? -6.300 -1.360 6.577 1.00 89.12 109 LEU A C 1
ATOM 873 O O . LEU A 1 109 ? -6.047 -0.598 5.647 1.00 89.12 109 LEU A O 1
ATOM 877 N N . SER A 1 110 ? -7.457 -2.017 6.681 1.00 88.56 110 SER A N 1
ATOM 878 C CA . SER A 1 110 ? -8.533 -1.895 5.689 1.00 88.56 110 SER A CA 1
ATOM 879 C C . SER A 1 110 ? -9.120 -0.482 5.683 1.00 88.56 110 SER A C 1
ATOM 881 O O . SER A 1 110 ? -9.312 0.106 4.622 1.00 88.56 110 SER A O 1
ATOM 883 N N . PHE A 1 111 ? -9.318 0.096 6.869 1.00 92.38 111 PHE A N 1
ATOM 884 C CA . PHE A 1 111 ? -9.735 1.480 7.044 1.00 92.38 111 PHE A CA 1
ATOM 885 C C . PHE A 1 111 ? -8.732 2.454 6.414 1.00 92.38 111 PHE A C 1
ATOM 887 O O . PHE A 1 111 ? -9.129 3.332 5.650 1.00 92.38 111 PHE A O 1
ATOM 894 N N . LYS A 1 112 ? -7.429 2.290 6.691 1.00 89.69 112 LYS A N 1
ATOM 895 C CA . LYS A 1 112 ? -6.383 3.155 6.130 1.00 89.69 112 LYS A CA 1
ATOM 896 C C . LYS A 1 112 ? -6.267 3.050 4.614 1.00 89.69 112 LYS A C 1
ATOM 898 O O . LYS A 1 112 ? -6.068 4.076 3.977 1.00 89.69 112 LYS A O 1
ATOM 903 N N . ASP A 1 113 ? -6.435 1.864 4.025 1.00 87.12 113 ASP A N 1
ATOM 904 C CA . ASP A 1 113 ? -6.407 1.715 2.559 1.00 87.12 113 ASP A CA 1
ATOM 905 C C . ASP A 1 113 ? -7.466 2.593 1.871 1.00 87.12 113 ASP A C 1
ATOM 907 O O . ASP A 1 113 ? -7.210 3.151 0.804 1.00 87.12 113 ASP A O 1
ATOM 911 N N . ILE A 1 114 ? -8.641 2.739 2.490 1.00 89.44 114 ILE A N 1
ATOM 912 C CA . ILE A 1 114 ? -9.719 3.604 2.002 1.00 89.44 114 ILE A CA 1
ATOM 913 C C . ILE A 1 114 ? -9.424 5.064 2.366 1.00 89.44 114 ILE A C 1
ATOM 915 O O . ILE A 1 114 ? -9.369 5.937 1.499 1.00 89.44 114 ILE A O 1
ATOM 919 N N . GLY A 1 115 ? -9.211 5.329 3.653 1.00 89.62 115 GLY A N 1
ATOM 920 C CA . GLY A 1 115 ? -9.106 6.670 4.210 1.00 89.62 115 GLY A CA 1
ATOM 921 C C . GLY A 1 115 ? -7.895 7.465 3.724 1.00 89.62 115 GLY A C 1
ATOM 922 O O . GLY A 1 115 ? -8.042 8.639 3.388 1.00 89.62 115 GLY A O 1
ATOM 923 N N . ASP A 1 116 ? -6.719 6.840 3.617 1.00 88.00 116 ASP A N 1
ATOM 924 C CA . ASP A 1 116 ? -5.500 7.525 3.170 1.00 88.00 116 ASP A CA 1
ATOM 925 C C . ASP A 1 116 ? -5.618 7.950 1.695 1.00 88.00 116 ASP A C 1
ATOM 927 O O . ASP A 1 116 ? -5.139 9.019 1.324 1.00 88.00 116 ASP A O 1
ATOM 931 N N . LYS A 1 117 ? -6.326 7.178 0.856 1.00 86.88 117 LYS A N 1
ATOM 932 C CA . LYS A 1 117 ? -6.585 7.547 -0.548 1.00 86.88 117 LYS A CA 1
ATOM 933 C C . LYS A 1 117 ? -7.520 8.747 -0.664 1.00 86.88 117 LYS A C 1
ATOM 935 O O . LYS A 1 117 ? -7.244 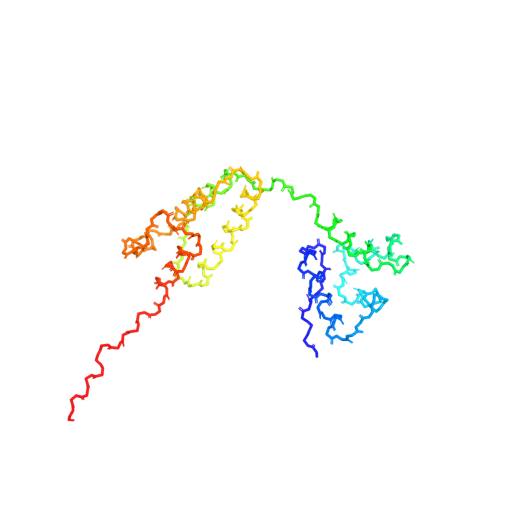9.662 -1.438 1.00 86.88 117 LYS A O 1
ATOM 940 N N . LEU A 1 118 ? -8.591 8.781 0.130 1.00 87.31 118 LEU A N 1
ATOM 941 C CA . LEU A 1 118 ? -9.508 9.927 0.180 1.00 87.31 118 LEU A CA 1
ATOM 942 C C . LEU A 1 118 ? -8.799 11.188 0.702 1.00 87.31 118 LEU A C 1
ATOM 944 O O . LEU A 1 118 ? -9.000 12.284 0.175 1.00 87.31 118 LEU A O 1
ATOM 948 N N . LEU A 1 119 ? -7.933 11.026 1.707 1.00 88.50 119 LEU A N 1
ATOM 949 C CA . LEU A 1 119 ? -7.127 12.097 2.288 1.00 88.50 119 LEU A CA 1
ATOM 950 C C . LEU A 1 119 ? -6.111 12.663 1.282 1.00 88.50 119 LEU A C 1
ATOM 952 O O . LEU A 1 119 ? -6.031 13.877 1.117 1.00 88.50 119 LEU A O 1
ATOM 956 N N . LEU A 1 120 ? -5.368 11.802 0.574 1.00 84.38 120 LEU A N 1
ATOM 957 C CA . LEU A 1 120 ? -4.400 12.212 -0.456 1.00 84.38 120 LEU A CA 1
ATOM 958 C C . LEU A 1 120 ? -5.050 13.030 -1.579 1.00 84.38 120 LEU A C 1
ATOM 960 O O . LEU A 1 120 ? -4.409 13.901 -2.163 1.00 84.38 120 LEU A O 1
ATOM 964 N N . ARG A 1 121 ? -6.328 12.767 -1.862 1.00 82.50 121 ARG A N 1
ATOM 965 C CA . ARG A 1 121 ? -7.120 13.476 -2.876 1.00 82.50 121 ARG A CA 1
ATOM 966 C C . ARG A 1 121 ? -7.800 14.737 -2.346 1.00 82.50 121 ARG A C 1
ATOM 968 O O . ARG A 1 121 ? -8.443 15.442 -3.117 1.00 82.50 121 ARG A O 1
ATOM 975 N N . GLY A 1 122 ? -7.689 15.019 -1.047 1.00 83.94 122 GLY A N 1
ATOM 976 C CA . GLY A 1 122 ? -8.345 16.156 -0.404 1.00 83.94 122 GLY A CA 1
ATOM 977 C C . GLY A 1 122 ? -9.870 16.035 -0.320 1.00 83.94 122 GLY A C 1
ATOM 978 O O . GLY A 1 122 ? -10.540 17.044 -0.118 1.00 83.94 122 GLY A O 1
ATOM 979 N N . GLN A 1 123 ? -10.427 14.829 -0.480 1.00 86.25 123 GLN A N 1
ATOM 980 C CA . GLN A 1 123 ? -11.871 14.589 -0.352 1.00 86.25 123 GLN A CA 1
ATOM 981 C C . GLN A 1 123 ? -12.323 14.598 1.110 1.00 86.25 123 GLN A C 1
ATOM 983 O O . GLN A 1 123 ? -13.452 14.979 1.400 1.00 86.25 123 GLN A O 1
ATOM 988 N N . ILE A 1 124 ? -11.426 14.221 2.026 1.00 89.50 124 ILE A N 1
ATOM 989 C CA . ILE A 1 124 ? -11.635 14.318 3.471 1.00 89.50 124 ILE A CA 1
ATOM 990 C C . ILE A 1 124 ? -10.427 14.971 4.144 1.00 89.50 124 ILE A C 1
ATOM 992 O O . ILE A 1 124 ? -9.297 14.859 3.670 1.00 89.50 124 ILE A O 1
ATOM 996 N N . GLY A 1 125 ? -10.657 15.632 5.277 1.00 88.75 125 GLY A N 1
ATOM 997 C CA . GLY A 1 125 ? -9.592 16.140 6.145 1.00 88.75 125 GLY A CA 1
ATOM 998 C C . GLY A 1 125 ? -9.155 15.129 7.211 1.00 88.75 125 GLY A C 1
ATOM 999 O O . GLY A 1 125 ? -9.887 14.200 7.549 1.00 88.75 125 GLY A O 1
ATOM 1000 N N . HIS A 1 126 ? -7.995 15.356 7.836 1.00 86.88 126 HIS A N 1
ATOM 1001 C CA . HIS A 1 126 ? -7.484 14.501 8.921 1.00 86.88 126 HIS A CA 1
ATOM 1002 C C . HIS A 1 126 ? -8.468 14.329 10.092 1.00 86.88 126 HIS A C 1
ATOM 1004 O O . HIS A 1 126 ? -8.586 13.235 10.638 1.00 86.88 126 HIS A O 1
ATOM 1010 N N . LYS A 1 127 ? -9.207 15.387 10.458 1.00 86.31 127 LYS A N 1
ATOM 1011 C CA . LYS A 1 127 ? -10.228 15.312 11.517 1.00 86.31 127 LYS A CA 1
ATOM 1012 C C . LYS A 1 127 ? -11.408 14.420 11.123 1.00 86.31 127 LYS A C 1
ATOM 1014 O O . LYS A 1 127 ? -11.854 13.615 11.929 1.00 86.31 127 LYS A O 1
ATOM 1019 N N . GLN A 1 128 ? -11.878 14.522 9.879 1.00 88.31 128 GLN A N 1
ATOM 1020 C CA . GLN A 1 128 ? -12.951 13.663 9.367 1.00 88.31 128 GLN A CA 1
ATOM 1021 C C . GLN A 1 128 ? -12.503 12.202 9.306 1.00 88.31 128 GLN A C 1
ATOM 1023 O O . GLN A 1 128 ? -13.242 11.320 9.731 1.00 88.31 128 GLN A O 1
ATOM 1028 N N . LEU A 1 129 ? -11.271 11.943 8.855 1.00 89.62 129 LEU A N 1
ATOM 1029 C CA . LEU A 1 129 ? -10.684 10.603 8.866 1.00 89.62 129 LEU A CA 1
ATOM 1030 C C . LEU A 1 129 ? -10.689 10.001 10.281 1.00 89.62 129 LEU A C 1
ATOM 1032 O O . LEU A 1 129 ? -11.089 8.854 10.461 1.00 89.62 129 LEU A O 1
ATOM 1036 N N . LEU A 1 130 ? -10.301 10.778 11.295 1.00 89.50 130 LEU A N 1
ATOM 1037 C CA . LEU A 1 130 ? -10.330 10.320 12.684 1.00 89.50 130 LEU A CA 1
ATOM 1038 C C . LEU A 1 130 ? -11.757 10.016 13.169 1.00 89.50 130 LEU A C 1
ATOM 1040 O O . LEU A 1 130 ? -11.987 8.975 13.782 1.00 89.50 130 LEU A O 1
ATOM 1044 N N . GLN A 1 131 ? -12.723 10.880 12.855 1.00 88.50 131 GLN A N 1
ATOM 1045 C CA . GLN A 1 131 ? -14.132 10.668 13.207 1.00 88.50 131 GLN A CA 1
ATOM 1046 C C . GLN A 1 131 ? -14.696 9.392 12.573 1.00 88.50 131 GLN A C 1
ATOM 1048 O O . GLN A 1 131 ? -15.382 8.625 13.248 1.00 88.50 131 GLN A O 1
ATOM 1053 N N . TYR A 1 132 ? -14.375 9.131 11.302 1.00 91.38 132 TYR A N 1
ATOM 1054 C CA . TYR A 1 132 ? -14.752 7.890 10.627 1.00 91.38 132 TYR A CA 1
ATOM 1055 C C . TYR A 1 132 ? -14.121 6.666 11.300 1.00 91.38 132 TYR A C 1
ATOM 1057 O O . TYR A 1 132 ? -14.814 5.673 11.511 1.00 91.38 132 TYR A O 1
ATOM 1065 N N . PHE A 1 133 ? -12.845 6.746 11.690 1.00 90.06 133 PHE A N 1
ATOM 1066 C CA . PHE A 1 133 ? -12.163 5.640 12.361 1.00 90.06 133 PHE A CA 1
ATOM 1067 C C . PHE A 1 133 ? -12.854 5.259 13.669 1.00 90.06 133 PHE A C 1
ATOM 1069 O O . PHE A 1 133 ? -13.184 4.088 13.853 1.00 90.06 133 PHE A O 1
ATOM 1076 N N . VAL A 1 134 ? -13.115 6.251 14.531 1.00 88.00 134 VAL A N 1
ATOM 1077 C CA . VAL A 1 134 ? -13.803 6.059 15.816 1.00 88.00 134 VAL A CA 1
ATOM 1078 C C . VAL A 1 134 ? -15.215 5.526 15.591 1.00 88.00 134 VAL A C 1
ATOM 1080 O O . VAL A 1 134 ? -15.610 4.563 16.234 1.00 88.00 134 VAL A O 1
ATOM 1083 N N . ARG A 1 135 ? -15.962 6.088 14.634 1.00 88.44 135 ARG A N 1
ATOM 1084 C CA . ARG A 1 135 ? -17.336 5.662 14.333 1.00 88.44 135 ARG A CA 1
ATOM 1085 C C . ARG A 1 135 ? -17.454 4.183 13.954 1.00 88.44 135 ARG A C 1
ATOM 1087 O O . ARG A 1 135 ? -18.490 3.593 14.234 1.00 88.44 135 ARG A O 1
ATOM 1094 N N . GLY A 1 136 ? -16.441 3.609 13.306 1.00 86.69 136 GLY A N 1
ATOM 1095 C CA . GLY A 1 136 ? -16.456 2.197 12.914 1.00 86.69 136 GLY A CA 1
ATOM 1096 C C . GLY A 1 136 ? -15.976 1.223 13.991 1.00 86.69 136 GLY A C 1
ATOM 1097 O O . GLY A 1 136 ? -15.988 0.015 13.756 1.00 86.69 136 GLY A O 1
ATOM 1098 N N . LEU A 1 137 ? -15.554 1.715 15.161 1.00 88.88 137 LEU A N 1
ATOM 1099 C CA . LEU A 1 137 ? -15.182 0.851 16.277 1.00 88.88 137 LEU A CA 1
ATOM 1100 C C . LEU A 1 137 ? -16.428 0.238 16.941 1.00 88.88 137 LEU A C 1
ATOM 1102 O O . LEU A 1 137 ? -17.459 0.904 17.053 1.00 88.88 137 LEU A O 1
ATOM 1106 N N . PRO A 1 138 ? -16.339 -1.007 17.443 1.00 86.19 138 PRO A N 1
ATOM 1107 C CA . PRO A 1 138 ? -17.411 -1.617 18.222 1.00 86.19 138 PRO A CA 1
ATOM 1108 C C . PRO A 1 138 ? -17.714 -0.825 19.498 1.00 86.19 138 PRO A C 1
ATOM 1110 O O . PRO A 1 138 ? -16.819 -0.218 20.095 1.00 86.19 138 PRO A O 1
ATOM 1113 N N . ASN A 1 139 ? -18.963 -0.887 19.963 1.00 83.56 139 ASN A N 1
ATOM 1114 C CA . ASN A 1 139 ? -19.407 -0.176 21.165 1.00 83.56 139 ASN A CA 1
ATOM 1115 C C . ASN A 1 139 ? -18.571 -0.528 22.403 1.00 83.56 139 ASN A C 1
ATOM 1117 O O . ASN A 1 139 ? -18.315 0.337 23.233 1.00 83.56 139 ASN A O 1
ATOM 1121 N N . GLU A 1 140 ? -18.116 -1.773 22.528 1.00 81.12 140 GLU A N 1
ATOM 1122 C CA . GLU A 1 140 ? -17.285 -2.231 23.643 1.00 81.12 140 GLU A CA 1
ATOM 1123 C C . GLU A 1 140 ? -15.942 -1.491 23.685 1.00 81.12 140 GLU A C 1
ATOM 1125 O O . GLU A 1 140 ? -15.473 -1.094 24.752 1.00 81.12 140 GLU A O 1
ATOM 1130 N N . VAL A 1 141 ? -15.351 -1.253 22.511 1.00 82.62 141 VAL A N 1
ATOM 1131 C CA . VAL A 1 141 ? -14.103 -0.498 22.357 1.00 82.62 141 VAL A CA 1
ATOM 1132 C C . VAL A 1 141 ? -14.346 0.992 22.600 1.00 82.62 141 VAL A C 1
ATOM 1134 O O . VAL A 1 141 ? -13.553 1.640 23.277 1.00 82.62 141 VAL A O 1
ATOM 1137 N N . LEU A 1 142 ? -15.462 1.533 22.102 1.00 82.62 142 LEU A N 1
ATOM 1138 C CA . LEU A 1 142 ? -15.854 2.927 22.331 1.00 82.62 142 LEU A CA 1
ATOM 1139 C C . LEU A 1 142 ? -16.084 3.237 23.813 1.00 82.62 142 LEU A C 1
ATOM 1141 O O . LEU A 1 142 ? -15.677 4.294 24.286 1.00 82.62 142 LEU A O 1
ATOM 1145 N N . LEU A 1 143 ? -16.701 2.316 24.556 1.00 79.38 143 LEU A N 1
ATOM 1146 C CA . LEU A 1 143 ? -16.887 2.456 26.000 1.00 79.38 143 LEU A CA 1
ATOM 1147 C C . LEU A 1 143 ? -15.544 2.485 26.736 1.00 79.38 143 LEU A C 1
ATOM 1149 O O . LEU A 1 143 ? -15.356 3.329 27.604 1.00 79.38 143 LEU A O 1
ATOM 1153 N N . ALA A 1 144 ? -14.597 1.623 26.354 1.00 74.00 144 ALA A N 1
ATOM 1154 C CA . ALA A 1 144 ? -13.253 1.620 26.931 1.00 74.00 144 ALA A CA 1
ATOM 1155 C C . ALA A 1 144 ? -12.443 2.882 26.569 1.00 74.00 144 ALA A C 1
ATOM 1157 O O . ALA A 1 144 ? -11.638 3.354 27.369 1.00 74.00 144 ALA A O 1
ATOM 1158 N N . LEU A 1 145 ? -12.681 3.459 25.387 1.00 74.38 145 LEU A N 1
ATOM 1159 C CA . LEU A 1 145 ? -12.125 4.753 24.984 1.00 74.38 145 LEU A CA 1
ATOM 1160 C C . LEU A 1 145 ? -12.742 5.941 25.730 1.00 74.38 145 LEU A C 1
ATOM 1162 O O . LEU A 1 145 ? -12.107 6.989 25.800 1.00 74.38 145 LEU A O 1
ATOM 1166 N N . GLY A 1 146 ? -13.951 5.803 26.284 1.00 66.19 146 GLY A N 1
ATOM 1167 C CA . GLY A 1 146 ? -14.610 6.854 27.066 1.00 66.19 146 GLY A CA 1
ATOM 1168 C C . GLY A 1 146 ? -13.816 7.293 28.302 1.00 66.19 146 GLY A C 1
ATOM 1169 O O . GLY A 1 146 ? -13.983 8.420 28.761 1.00 66.19 146 GLY A O 1
ATOM 1170 N N . ASP A 1 147 ? -12.909 6.439 28.784 1.00 65.25 147 ASP A N 1
ATOM 1171 C CA . ASP A 1 147 ? -11.977 6.729 29.879 1.00 65.25 147 ASP A CA 1
ATOM 1172 C C . ASP A 1 147 ? -10.652 7.365 29.399 1.00 65.25 147 ASP A C 1
ATOM 1174 O O . ASP A 1 147 ? -9.752 7.625 30.205 1.00 65.25 147 ASP A O 1
ATOM 1178 N N . SER A 1 148 ? -10.491 7.611 28.091 1.00 65.56 148 SER A N 1
ATOM 1179 C CA . SER A 1 148 ? -9.287 8.235 27.536 1.00 65.56 148 SER A CA 1
ATOM 1180 C C . SER A 1 148 ? -9.160 9.699 27.970 1.00 65.56 148 SER A C 1
ATOM 1182 O O . SER A 1 148 ? -10.116 10.473 27.986 1.00 65.56 148 SER A O 1
ATOM 1184 N N . THR A 1 149 ? -7.931 10.099 28.292 1.00 65.12 149 THR A N 1
ATOM 1185 C CA . THR A 1 149 ? -7.563 11.480 28.634 1.00 65.12 149 THR A CA 1
ATOM 1186 C C . THR A 1 149 ? -7.143 12.303 27.414 1.00 65.12 149 THR A C 1
ATOM 1188 O O . THR A 1 149 ? -6.696 13.445 27.566 1.00 65.12 149 THR A O 1
ATOM 1191 N N . LEU A 1 150 ? -7.257 11.735 26.208 1.00 66.06 150 LEU A N 1
ATOM 1192 C CA . LEU A 1 150 ? -6.845 12.380 24.972 1.00 66.06 150 LEU A CA 1
ATOM 1193 C C . LEU A 1 150 ? -7.714 13.616 24.696 1.00 66.06 150 LEU A C 1
ATOM 1195 O O . LEU A 1 150 ? -8.937 13.537 24.602 1.00 66.06 150 LEU A O 1
ATOM 1199 N N . LYS A 1 151 ? -7.073 14.777 24.545 1.00 62.75 151 LYS A N 1
ATOM 1200 C CA . LYS A 1 151 ? -7.763 16.010 24.155 1.00 62.75 151 LYS A CA 1
ATOM 1201 C C . LYS A 1 151 ? -8.043 15.992 22.654 1.00 62.75 151 LYS A C 1
ATOM 1203 O O . LYS A 1 151 ? -7.131 15.768 21.863 1.00 62.75 151 LYS A O 1
ATOM 1208 N N . ASP A 1 152 ? -9.284 16.293 22.277 1.00 67.62 152 ASP A N 1
ATOM 1209 C CA . ASP A 1 152 ? -9.769 16.285 20.885 1.00 67.62 152 ASP A CA 1
ATOM 1210 C C . ASP A 1 152 ? -8.970 17.230 19.959 1.00 67.62 152 ASP A C 1
ATOM 1212 O O . ASP A 1 152 ? -8.768 16.960 18.778 1.00 67.62 152 ASP A O 1
ATOM 1216 N N . GLU A 1 153 ? -8.433 18.327 20.502 1.00 65.94 153 GLU A N 1
ATOM 1217 C CA . GLU A 1 153 ? -7.687 19.328 19.724 1.00 65.94 153 GLU A CA 1
ATOM 1218 C C . GLU A 1 153 ? -6.326 18.827 19.206 1.00 65.94 153 GLU A C 1
ATOM 1220 O O . GLU A 1 153 ? -5.901 19.261 18.134 1.00 65.94 153 GLU A O 1
ATOM 1225 N N . ASP A 1 154 ? -5.706 17.864 19.900 1.00 69.44 154 ASP A N 1
ATOM 1226 C CA . ASP A 1 154 ? -4.378 17.303 19.587 1.00 69.44 154 ASP A CA 1
ATOM 1227 C C . ASP A 1 154 ? -4.445 15.820 19.159 1.00 69.44 154 ASP A C 1
ATOM 1229 O O . ASP A 1 154 ? -3.426 15.131 18.997 1.00 69.44 154 ASP A O 1
ATOM 1233 N N . ALA A 1 155 ? -5.659 15.291 18.999 1.00 76.19 155 ALA A N 1
ATOM 1234 C CA . ALA A 1 155 ? -5.881 13.896 18.673 1.00 76.19 155 ALA A CA 1
ATOM 1235 C C . ALA A 1 155 ? -5.435 13.597 17.235 1.00 76.19 155 ALA A C 1
ATOM 1237 O O . ALA A 1 155 ? -5.940 14.153 16.258 1.00 76.19 155 ALA A O 1
ATOM 1238 N N . THR A 1 156 ? -4.489 12.669 17.098 1.00 82.56 156 THR A N 1
ATOM 1239 C CA . THR A 1 156 ? -4.095 12.117 15.800 1.00 82.56 156 THR A CA 1
ATOM 1240 C C . THR A 1 156 ? -4.630 10.701 15.674 1.00 82.56 156 THR A C 1
ATOM 1242 O O . THR A 1 156 ? -4.903 10.035 16.675 1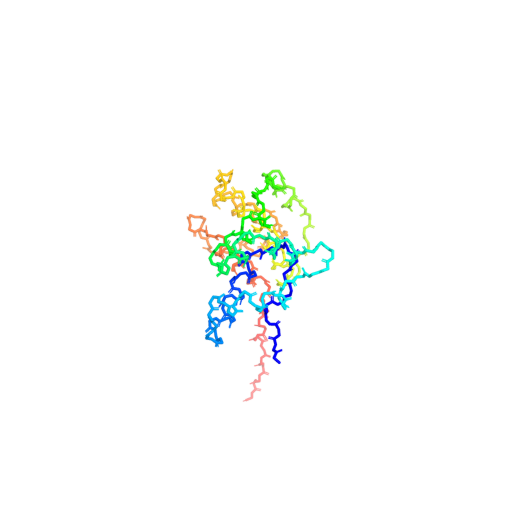.00 82.56 156 THR A O 1
ATOM 1245 N N . PHE A 1 157 ? -4.724 10.203 14.439 1.00 82.06 157 PHE A N 1
ATOM 1246 C CA . PHE A 1 157 ? -5.062 8.801 14.194 1.00 82.06 157 PHE A CA 1
ATOM 1247 C C . PHE A 1 157 ? -4.166 7.848 14.995 1.00 82.06 157 PHE A C 1
ATOM 1249 O O . PHE A 1 157 ? -4.650 6.868 15.549 1.00 82.06 157 PHE A O 1
ATOM 1256 N N . GLN A 1 158 ? -2.867 8.151 15.082 1.00 83.62 158 GLN A N 1
ATOM 1257 C CA . GLN A 1 158 ? -1.911 7.324 15.810 1.00 83.62 158 GLN A CA 1
ATOM 1258 C C . GLN A 1 158 ? -2.204 7.313 17.314 1.00 83.62 158 GLN A C 1
ATOM 1260 O O . GLN A 1 158 ? -2.232 6.242 17.908 1.00 83.62 158 GLN A O 1
ATOM 1265 N N . HIS A 1 159 ? -2.491 8.476 17.906 1.00 84.12 159 HIS A N 1
ATOM 1266 C CA . HIS A 1 159 ? -2.839 8.567 19.325 1.00 84.12 159 HIS A CA 1
ATOM 1267 C C . HIS A 1 159 ? -4.097 7.752 19.658 1.00 84.12 159 HIS A C 1
ATOM 1269 O O . HIS A 1 159 ? -4.109 6.994 20.624 1.00 84.12 159 HIS A O 1
ATOM 1275 N N . VAL A 1 160 ? -5.138 7.858 18.827 1.00 83.31 160 VAL A N 1
ATOM 1276 C CA . VAL A 1 160 ? -6.382 7.102 19.032 1.00 83.31 160 VAL A CA 1
ATOM 1277 C C . VAL A 1 160 ? -6.163 5.607 18.815 1.00 83.31 160 VAL A C 1
ATOM 1279 O O . VAL A 1 160 ? -6.653 4.804 19.602 1.00 83.31 160 VAL A O 1
ATOM 1282 N N . LEU A 1 161 ? -5.398 5.209 17.793 1.00 85.00 161 LEU A N 1
ATOM 1283 C CA . LEU A 1 161 ? -5.068 3.801 17.570 1.00 85.00 161 LEU A CA 1
ATOM 1284 C C . LEU A 1 161 ? -4.320 3.204 18.770 1.00 85.00 161 LEU A C 1
ATOM 1286 O O . LEU A 1 161 ? -4.635 2.091 19.179 1.00 85.00 161 LEU A O 1
ATOM 1290 N N . GLU A 1 162 ? -3.362 3.929 19.345 1.00 85.69 162 GLU A N 1
ATOM 1291 C CA . GLU A 1 162 ? -2.624 3.487 20.533 1.00 85.69 162 GLU A CA 1
ATOM 1292 C C . GLU A 1 162 ? -3.540 3.304 21.747 1.00 85.69 162 GLU A C 1
ATOM 1294 O O . GLU A 1 162 ? -3.430 2.299 22.450 1.00 85.69 162 GLU A O 1
ATOM 1299 N N . ASP A 1 163 ? -4.477 4.225 21.973 1.00 83.31 163 ASP A N 1
ATOM 1300 C CA . ASP A 1 163 ? -5.467 4.095 23.044 1.00 83.31 163 ASP A CA 1
ATOM 1301 C C . ASP A 1 163 ? -6.396 2.893 22.818 1.00 83.31 163 ASP A C 1
ATOM 1303 O O . ASP A 1 163 ? -6.612 2.108 23.741 1.00 83.31 163 ASP A O 1
ATOM 1307 N N . VAL A 1 164 ? -6.860 2.669 21.583 1.00 84.31 164 VAL A N 1
ATOM 1308 C CA . VAL A 1 164 ? -7.663 1.484 21.234 1.00 84.31 164 VAL A CA 1
ATOM 1309 C C . VAL A 1 164 ? -6.873 0.194 21.451 1.00 84.31 164 VAL A C 1
ATOM 1311 O O . VAL A 1 164 ? -7.403 -0.784 21.973 1.00 84.31 164 VAL A O 1
ATOM 1314 N N . GLN A 1 165 ? -5.591 0.168 21.083 1.00 86.12 165 GLN A N 1
ATOM 1315 C CA . GLN A 1 165 ? -4.733 -1.000 21.289 1.00 86.12 165 GLN A CA 1
ATOM 1316 C C . GLN A 1 165 ? -4.581 -1.347 22.775 1.00 86.12 165 GLN A C 1
ATOM 1318 O O . GLN A 1 165 ? -4.514 -2.532 23.114 1.00 86.12 165 GLN A O 1
ATOM 1323 N N . ARG A 1 166 ? -4.581 -0.351 23.676 1.00 83.50 166 ARG A N 1
ATOM 1324 C CA . ARG A 1 166 ? -4.533 -0.588 25.129 1.00 83.50 166 ARG A CA 1
ATOM 1325 C C . ARG A 1 166 ? -5.762 -1.329 25.651 1.00 83.50 166 ARG A C 1
ATOM 1327 O O . ARG A 1 166 ? -5.614 -2.078 26.611 1.00 83.50 166 ARG A O 1
ATOM 1334 N N . CYS A 1 167 ? -6.927 -1.210 25.008 1.00 80.56 167 CYS A N 1
ATOM 1335 C CA . CYS A 1 167 ? -8.121 -1.988 25.367 1.00 80.56 167 CYS A CA 1
ATOM 1336 C C . CYS A 1 167 ? -7.905 -3.505 25.223 1.00 80.56 167 CYS A C 1
ATOM 1338 O O . CYS A 1 167 ? -8.563 -4.291 25.899 1.00 80.56 167 CYS A O 1
ATOM 1340 N N . PHE A 1 168 ? -6.966 -3.915 24.366 1.00 78.25 168 PHE A N 1
ATOM 1341 C CA . PHE A 1 168 ? -6.611 -5.315 24.120 1.00 78.25 168 PHE A CA 1
ATOM 1342 C C . PHE A 1 168 ? -5.326 -5.740 24.839 1.00 78.25 168 PHE A C 1
ATOM 1344 O O . PHE A 1 168 ? -4.904 -6.893 24.715 1.00 78.25 168 PHE A O 1
ATOM 1351 N N . ALA A 1 169 ? -4.681 -4.835 25.582 1.00 71.06 169 ALA A N 1
ATOM 1352 C CA . ALA A 1 169 ? -3.550 -5.202 26.416 1.00 71.06 169 ALA A CA 1
ATOM 1353 C C . ALA A 1 169 ? -4.046 -6.100 27.563 1.00 71.06 169 ALA A C 1
ATOM 1355 O O . ALA A 1 169 ? -5.079 -5.809 28.170 1.00 71.06 169 ALA A O 1
ATOM 1356 N N . PRO A 1 170 ? -3.330 -7.187 27.903 1.00 58.94 170 PRO A N 1
ATOM 1357 C CA . PRO A 1 170 ? -3.695 -7.993 29.054 1.00 58.94 170 PRO A CA 1
ATOM 1358 C C . PRO A 1 170 ? -3.662 -7.106 30.300 1.00 58.94 170 PRO A C 1
ATOM 1360 O O . PRO A 1 170 ? -2.615 -6.568 30.658 1.00 58.94 170 PRO A O 1
ATOM 1363 N N . THR A 1 171 ? -4.801 -6.970 30.981 1.00 54.38 171 THR A N 1
ATOM 1364 C CA . THR A 1 171 ? -4.841 -6.420 32.335 1.00 54.38 171 THR A CA 1
ATOM 1365 C C . THR A 1 171 ? -4.016 -7.352 33.208 1.00 54.38 171 THR A C 1
ATOM 1367 O O . THR A 1 171 ? -4.487 -8.421 33.600 1.00 54.38 171 THR A O 1
ATOM 1370 N N . THR A 1 172 ? -2.754 -7.021 33.465 1.00 46.16 172 THR A N 1
ATOM 1371 C CA . THR A 1 172 ? -1.904 -7.802 34.356 1.00 46.16 172 THR A CA 1
ATOM 1372 C C . THR A 1 172 ? -2.517 -7.771 35.751 1.00 46.16 172 THR A C 1
ATOM 1374 O O . THR A 1 172 ? -2.352 -6.837 36.533 1.00 46.16 172 THR A O 1
ATOM 1377 N N . PHE A 1 173 ? -3.246 -8.840 36.057 1.00 44.44 173 PHE A N 1
ATOM 1378 C CA . PHE A 1 173 ? -3.643 -9.257 37.388 1.00 44.44 173 PHE A CA 1
ATOM 1379 C C . PHE A 1 173 ? -2.369 -9.588 38.187 1.00 44.44 173 PHE A C 1
ATOM 1381 O O . PHE A 1 173 ? -1.970 -10.738 38.309 1.00 44.44 173 PHE A O 1
ATOM 1388 N N . TRP A 1 174 ? -1.717 -8.570 38.750 1.00 42.12 174 TRP A N 1
ATOM 1389 C CA . TRP A 1 174 ? -0.797 -8.721 39.886 1.00 42.12 174 TRP A CA 1
ATOM 1390 C C . TRP A 1 174 ? -1.454 -8.181 41.164 1.00 42.12 174 TRP A C 1
ATOM 1392 O O . TRP A 1 174 ? -0.877 -7.402 41.917 1.00 42.12 174 TRP A O 1
ATOM 1402 N N . LYS A 1 175 ? -2.691 -8.612 41.438 1.00 39.41 175 LYS A N 1
ATOM 1403 C CA . LYS A 1 175 ? -3.275 -8.558 42.785 1.00 39.41 175 LYS A CA 1
ATOM 1404 C C . LYS A 1 175 ? -3.378 -9.986 43.314 1.00 39.41 175 LYS A C 1
ATOM 1406 O O . LYS A 1 175 ? -4.143 -10.778 42.779 1.00 39.41 175 LYS A O 1
ATOM 1411 N N . LYS A 1 176 ? -2.631 -10.248 44.394 1.00 37.91 176 LYS A N 1
ATOM 1412 C CA . LYS A 1 176 ? -2.472 -11.505 45.156 1.00 37.91 176 LYS A CA 1
ATOM 1413 C C . LYS A 1 176 ? -1.411 -12.498 44.659 1.00 37.91 176 LYS A C 1
ATOM 1415 O O . LYS A 1 176 ? -1.691 -13.670 44.449 1.00 37.91 176 LYS A O 1
ATOM 1420 N N . ALA A 1 177 ? -0.148 -12.083 44.726 1.00 36.47 177 ALA A N 1
ATOM 1421 C CA . ALA A 1 177 ? 0.790 -12.896 45.500 1.00 36.47 177 ALA A CA 1
ATOM 1422 C C . ALA A 1 177 ? 0.579 -12.532 46.980 1.00 36.47 177 ALA A C 1
ATOM 1424 O O . ALA A 1 177 ? 1.305 -11.738 47.567 1.00 36.47 177 ALA A O 1
ATOM 1425 N N . THR A 1 178 ? -0.507 -13.047 47.557 1.00 45.44 178 THR A N 1
ATOM 1426 C CA . THR A 1 178 ? -0.578 -13.301 48.995 1.00 45.44 178 THR A CA 1
ATOM 1427 C C . THR A 1 178 ? 0.481 -14.354 49.283 1.00 45.44 178 THR A C 1
ATOM 1429 O O . THR A 1 178 ? 0.241 -15.538 49.082 1.00 45.44 178 THR A O 1
ATOM 1432 N N . LEU A 1 179 ? 1.656 -13.910 49.705 1.00 36.59 179 LEU A N 1
ATOM 1433 C CA . LEU A 1 179 ? 2.553 -14.692 50.541 1.00 36.59 179 LEU A CA 1
ATOM 1434 C C . LEU A 1 179 ? 2.934 -13.783 51.704 1.00 36.59 179 LEU A C 1
ATOM 1436 O O . LEU A 1 179 ? 4.008 -13.197 51.755 1.00 36.59 179 LEU A O 1
ATOM 1440 N N . GLU A 1 180 ? 1.979 -13.649 52.624 1.00 39.84 180 GLU A N 1
ATOM 1441 C CA . GLU A 1 180 ? 2.343 -13.609 54.032 1.00 39.84 180 GLU A CA 1
ATOM 1442 C C . GLU A 1 180 ? 3.177 -14.862 54.322 1.00 39.84 180 GLU A C 1
ATOM 1444 O O . GLU A 1 180 ? 2.715 -15.986 54.097 1.00 39.84 180 GLU A O 1
ATOM 1449 N N . LYS A 1 181 ? 4.404 -14.653 54.790 1.00 37.72 181 LYS A N 1
ATOM 1450 C CA . LYS A 1 181 ? 4.939 -15.278 56.000 1.00 37.72 181 LYS A CA 1
ATOM 1451 C C . LYS A 1 181 ? 6.122 -14.469 56.507 1.00 37.72 181 LYS A C 1
ATOM 1453 O O . LYS A 1 181 ? 7.025 -14.189 55.691 1.00 37.72 181 LYS A O 1
#

Foldseek 3Di:
DPPPLAADPLPPLVSNVVRLVVVCVVVVHDLLNSLVCNVVRYDCPVVGPVVVLCPDPCSVVSNSVVSSVCSVDVSPDDVPPPEDVVNLVVLLPDDQDCPAPVSLVVSVVVLCVRLVVCCVVVVDDQLVSQVSSLSSDHPLLNVQCVPDPDDSVPDGPVNVSVSSVVVRPPPPPPDDPPDDD

Sequence (181 aa):
MIDAVGKFRGRNAKAFIRKYEALGARMGATHHDLLQDLSFYVLDEDPDVFGLIETHSAYIANDWPGVRHYILTGFEGPEIDKYTEHDLAVFVSQAWTIGTLTELNHYSLSFKDIGDKLLLRGQIGHKQLLQYFVRGLPNEVLLALGDSTLKDEDATFQHVLEDVQRCFAPTTFWKKATLEK

Radius of gyration: 23.14 Å; chains: 1; bounding box: 48×37×81 Å

Secondary structure (DSSP, 8-state):
----S--B-SS-HHHHHHHHHHHHHHHT--HHHHHHTHHHHB--SSS-HHHHHHTSHHHHTT-HHHHHHHHHHHSS-S------HHHHHHHHHS-----SHHHHHHHHHHHHHHHHHHHHTTSS-HHHHHHHHHHTS-HHHHHHHTT----GGG--HHHHHHHHHHTTS------------